Protein AF-A0A948D5P5-F1 (afdb_monomer)

Foldseek 3Di:
DPQPQDDLVNLVVLCVVQPQDCVQAPSVQLNLQLRVLCCQAPVDPVRHDCVNPSNSSSVVSSVQCVVPRCRSVVVVVVVVVVCVVVVVVD

Mean predicted aligned error: 3.57 Å

Structure (mmCIF, N/CA/C/O backbone):
data_AF-A0A948D5P5-F1
#
_entry.id   AF-A0A948D5P5-F1
#
loop_
_atom_site.group_PDB
_atom_site.id
_atom_site.type_symbol
_atom_site.label_atom_id
_atom_site.label_alt_id
_atom_site.label_comp_id
_atom_site.label_asym_id
_atom_site.label_entity_id
_atom_site.label_seq_id
_atom_site.pdbx_PDB_ins_code
_atom_site.Cartn_x
_atom_site.Cartn_y
_atom_site.Cartn_z
_atom_site.occupancy
_atom_site.B_iso_or_equiv
_atom_site.auth_seq_id
_atom_site.auth_comp_id
_atom_site.auth_asym_id
_atom_site.auth_atom_id
_atom_site.pdbx_PDB_model_num
ATOM 1 N N . MET A 1 1 ? 7.109 3.948 15.113 1.00 43.59 1 MET A N 1
ATOM 2 C CA . MET A 1 1 ? 7.619 3.478 13.810 1.00 43.59 1 MET A CA 1
ATOM 3 C C . MET A 1 1 ? 7.687 4.660 12.867 1.00 43.59 1 MET A C 1
ATOM 5 O O . MET A 1 1 ? 6.804 5.507 12.918 1.00 43.59 1 MET A O 1
ATOM 9 N N . SER A 1 2 ? 8.758 4.766 12.084 1.00 45.75 2 SER A N 1
ATOM 10 C CA . SER A 1 2 ? 8.872 5.782 11.036 1.00 45.75 2 SER A CA 1
ATOM 11 C C . SER A 1 2 ? 7.808 5.490 9.976 1.00 45.75 2 SER A C 1
ATOM 13 O O . SER A 1 2 ? 7.829 4.402 9.404 1.00 45.75 2 SER A O 1
ATOM 15 N N . LYS A 1 3 ? 6.867 6.412 9.730 1.00 56.38 3 LYS A N 1
ATOM 16 C CA . LYS A 1 3 ? 6.016 6.330 8.536 1.00 56.38 3 LYS A CA 1
ATOM 17 C C . LYS A 1 3 ? 6.958 6.383 7.335 1.00 56.38 3 LYS A C 1
ATOM 19 O O . LYS A 1 3 ? 7.546 7.431 7.077 1.00 56.38 3 LYS A O 1
ATOM 24 N N . LYS A 1 4 ? 7.145 5.258 6.638 1.00 67.56 4 LYS A N 1
ATOM 25 C CA . LYS A 1 4 ? 7.864 5.245 5.360 1.00 67.56 4 LYS A CA 1
ATOM 26 C C . LYS A 1 4 ? 7.067 6.126 4.398 1.00 67.56 4 LYS A C 1
ATOM 28 O O . LYS A 1 4 ? 5.926 5.818 4.056 1.00 67.56 4 LYS A O 1
ATOM 33 N N . PHE A 1 5 ? 7.646 7.268 4.042 1.00 79.75 5 PHE A N 1
ATOM 34 C CA . PHE A 1 5 ? 7.113 8.146 3.013 1.00 79.75 5 PHE A CA 1
ATOM 35 C C . PHE A 1 5 ? 7.720 7.716 1.687 1.00 79.75 5 PHE A C 1
ATOM 37 O O . PHE A 1 5 ? 8.919 7.869 1.491 1.00 79.75 5 PHE A O 1
ATOM 44 N N . PHE A 1 6 ? 6.892 7.181 0.794 1.00 88.44 6 PHE A N 1
ATOM 45 C CA . PHE A 1 6 ? 7.320 6.875 -0.564 1.00 88.44 6 PHE A CA 1
ATOM 46 C C . PHE A 1 6 ? 7.231 8.126 -1.432 1.00 88.44 6 PHE A C 1
ATOM 48 O O . PHE A 1 6 ? 6.191 8.795 -1.505 1.00 88.44 6 PHE A O 1
ATOM 5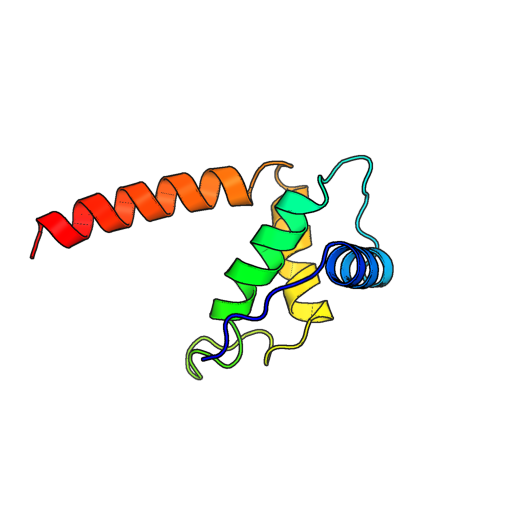5 N N . THR A 1 7 ? 8.314 8.440 -2.125 1.00 93.25 7 THR A N 1
ATOM 56 C CA . THR A 1 7 ? 8.278 9.377 -3.247 1.00 93.25 7 THR A CA 1
ATOM 57 C C . THR A 1 7 ? 7.536 8.754 -4.433 1.00 93.25 7 THR A C 1
ATOM 59 O O . THR A 1 7 ? 7.357 7.535 -4.521 1.00 93.25 7 THR A O 1
ATOM 62 N N . THR A 1 8 ? 7.089 9.586 -5.376 1.00 92.25 8 THR A N 1
ATOM 63 C CA . THR A 1 8 ? 6.478 9.098 -6.624 1.00 92.25 8 THR A CA 1
ATOM 64 C C . THR A 1 8 ? 7.456 8.238 -7.428 1.00 92.25 8 THR A C 1
ATOM 66 O O . THR A 1 8 ? 7.042 7.264 -8.048 1.00 92.25 8 THR A O 1
ATOM 69 N N . GLU A 1 9 ? 8.749 8.567 -7.395 1.00 95.00 9 GLU A N 1
ATOM 70 C CA . GLU A 1 9 ? 9.794 7.804 -8.083 1.00 95.00 9 GLU A CA 1
ATOM 71 C C . GLU A 1 9 ? 9.983 6.416 -7.464 1.00 95.00 9 GLU A C 1
ATOM 73 O O . GLU A 1 9 ? 9.955 5.424 -8.186 1.00 95.00 9 GLU A O 1
ATOM 78 N N . GLU A 1 10 ? 10.091 6.320 -6.135 1.00 95.50 10 GLU A N 1
ATOM 79 C CA . GLU A 1 10 ? 10.185 5.029 -5.436 1.00 95.50 10 GLU A CA 1
ATOM 80 C C . GLU A 1 10 ? 8.937 4.174 -5.654 1.00 95.50 10 GLU A C 1
ATOM 82 O O . GLU A 1 10 ? 9.045 2.982 -5.931 1.00 95.50 10 GLU A O 1
ATOM 87 N N . THR A 1 11 ? 7.756 4.794 -5.583 1.00 96.44 11 THR A N 1
ATOM 88 C CA . THR A 1 11 ? 6.472 4.127 -5.839 1.00 96.44 11 THR A CA 1
ATOM 89 C C . THR A 1 11 ? 6.456 3.502 -7.232 1.00 96.44 11 THR A C 1
ATOM 91 O O . THR A 1 11 ? 6.142 2.321 -7.379 1.00 96.44 11 THR A O 1
ATOM 94 N N . LYS A 1 12 ? 6.821 4.282 -8.259 1.00 97.19 12 LYS A N 1
ATOM 95 C CA . LYS A 1 12 ? 6.861 3.792 -9.639 1.00 97.19 12 LYS A CA 1
ATOM 96 C C . LYS A 1 12 ? 7.909 2.709 -9.817 1.00 97.19 12 LYS A C 1
ATOM 98 O O . LYS A 1 12 ? 7.588 1.688 -10.401 1.00 97.19 12 LYS A O 1
ATOM 103 N N . LYS A 1 13 ? 9.098 2.868 -9.233 1.00 98.12 13 LYS A N 1
ATOM 104 C CA . LYS A 1 13 ? 10.153 1.852 -9.290 1.00 98.12 13 LYS A CA 1
ATOM 105 C C . LYS A 1 13 ? 9.681 0.502 -8.741 1.00 98.12 13 LYS A C 1
ATOM 107 O O . LYS A 1 13 ? 9.855 -0.512 -9.406 1.00 98.12 13 LYS A O 1
ATOM 112 N N . ILE A 1 14 ? 9.050 0.487 -7.564 1.00 98.00 14 ILE A N 1
ATOM 113 C CA . ILE A 1 14 ? 8.500 -0.745 -6.972 1.00 98.00 14 ILE A CA 1
ATOM 114 C C . ILE A 1 14 ? 7.428 -1.344 -7.889 1.00 98.00 14 ILE A C 1
ATOM 116 O O . ILE A 1 14 ? 7.438 -2.546 -8.144 1.00 98.00 14 ILE A O 1
ATOM 120 N N . GLY A 1 15 ? 6.515 -0.510 -8.395 1.00 98.19 15 GLY A N 1
ATOM 121 C CA . GLY A 1 15 ? 5.449 -0.959 -9.287 1.00 98.19 15 GLY A CA 1
ATOM 122 C C . GLY A 1 15 ? 5.974 -1.511 -10.616 1.00 98.19 15 GLY A C 1
ATOM 123 O O . GLY A 1 15 ? 5.496 -2.545 -11.076 1.00 98.19 15 GLY A O 1
ATOM 124 N N . ASP A 1 16 ? 6.999 -0.886 -11.193 1.00 98.44 16 ASP A N 1
ATOM 125 C CA . ASP A 1 16 ? 7.668 -1.335 -12.415 1.00 98.44 16 ASP A CA 1
ATOM 126 C C . ASP A 1 16 ? 8.348 -2.696 -12.201 1.00 98.44 16 ASP A C 1
ATOM 128 O O . ASP A 1 16 ? 8.218 -3.587 -13.040 1.00 98.44 16 ASP A O 1
ATOM 132 N N . GLU A 1 17 ? 9.011 -2.898 -11.054 1.00 98.38 17 GLU A N 1
ATOM 133 C CA . GLU A 1 17 ? 9.665 -4.168 -10.703 1.00 98.38 17 GLU A CA 1
ATOM 134 C C . GLU A 1 17 ? 8.678 -5.342 -10.571 1.00 98.38 17 GLU A C 1
ATOM 136 O O . GLU A 1 17 ? 9.042 -6.486 -10.857 1.00 98.38 17 GLU A O 1
ATOM 141 N N . ILE A 1 18 ? 7.427 -5.083 -10.172 1.00 98.00 18 ILE A N 1
ATOM 142 C CA . ILE A 1 18 ? 6.386 -6.119 -10.036 1.00 98.00 18 ILE A CA 1
ATOM 143 C C . ILE A 1 18 ? 5.397 -6.167 -11.213 1.00 98.00 18 ILE A C 1
ATOM 145 O O . ILE A 1 18 ? 4.535 -7.044 -11.235 1.00 98.00 18 ILE A O 1
ATOM 149 N N . GLY A 1 19 ? 5.530 -5.273 -12.199 1.00 97.75 19 GLY A N 1
ATOM 150 C CA . GLY A 1 19 ? 4.728 -5.271 -13.427 1.00 97.75 19 GLY A CA 1
ATOM 151 C C . GLY A 1 19 ? 3.360 -4.587 -13.327 1.00 97.75 19 GLY A C 1
ATOM 152 O O . GLY A 1 19 ? 2.432 -4.982 -14.038 1.00 97.75 19 GLY A O 1
ATOM 153 N N . VAL A 1 20 ? 3.210 -3.569 -12.471 1.00 97.88 20 VAL A N 1
ATOM 154 C CA . VAL A 1 20 ? 1.971 -2.778 -12.368 1.00 97.88 20 VAL A CA 1
ATOM 155 C C . VAL A 1 20 ? 1.617 -2.159 -13.722 1.00 97.88 20 VAL A C 1
ATOM 157 O O . VAL A 1 20 ? 2.435 -1.526 -14.389 1.00 97.88 20 VAL A O 1
ATOM 160 N N . ASN A 1 21 ? 0.356 -2.310 -14.129 1.00 95.62 21 ASN A N 1
ATOM 161 C CA . ASN A 1 21 ? -0.153 -1.681 -15.342 1.00 95.62 21 ASN A CA 1
ATOM 162 C C . ASN A 1 21 ? -0.665 -0.264 -15.050 1.00 95.62 21 ASN A C 1
ATOM 164 O O . ASN A 1 21 ? -1.832 -0.074 -14.700 1.00 95.62 21 ASN A O 1
ATOM 168 N N . TRP A 1 22 ? 0.187 0.732 -15.282 1.00 96.62 22 TRP A N 1
ATOM 169 C CA . TRP A 1 22 ? -0.136 2.149 -15.080 1.00 96.62 22 TRP A CA 1
ATOM 170 C C . TRP A 1 22 ? -1.241 2.704 -15.995 1.00 96.62 22 TRP A C 1
ATOM 172 O O . TRP A 1 22 ? -1.7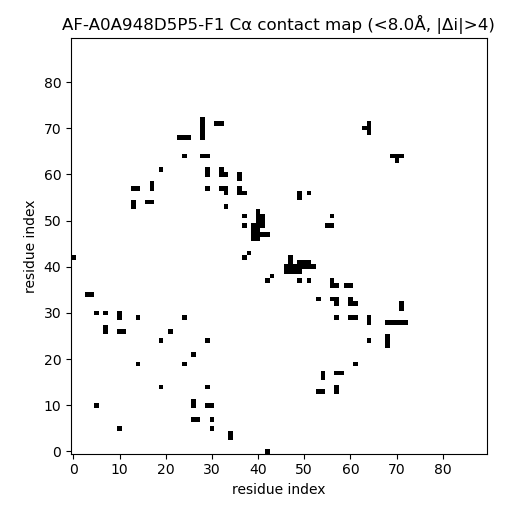17 3.806 -15.759 1.00 96.62 22 TRP A O 1
ATOM 182 N N . ASN A 1 23 ? -1.696 1.962 -17.015 1.00 95.62 23 ASN A N 1
ATOM 183 C CA . ASN A 1 23 ? -2.886 2.348 -17.792 1.00 95.62 23 ASN A CA 1
ATOM 184 C C . ASN A 1 23 ? -4.203 1.995 -17.081 1.00 95.62 23 ASN A C 1
ATOM 186 O O . ASN A 1 23 ? -5.273 2.392 -17.538 1.00 95.62 23 ASN A O 1
ATOM 190 N N . LYS A 1 24 ? -4.140 1.176 -16.026 1.00 93.88 24 LYS A N 1
ATOM 191 C CA . LYS A 1 24 ? -5.298 0.738 -15.234 1.00 93.88 24 LYS A CA 1
ATOM 192 C C . LYS A 1 24 ? -5.249 1.221 -13.790 1.00 93.88 24 LYS A C 1
ATOM 194 O O . LYS A 1 24 ? -6.295 1.317 -13.161 1.00 93.88 24 LYS A O 1
ATOM 199 N N . VAL A 1 25 ? -4.048 1.463 -13.273 1.00 95.69 25 VAL A N 1
ATOM 200 C CA . VAL A 1 25 ? -3.798 1.796 -11.874 1.00 95.69 25 VAL A CA 1
ATOM 201 C C . VAL A 1 25 ? -3.157 3.172 -11.793 1.00 95.69 25 VAL A C 1
ATOM 203 O O . VAL A 1 25 ? -2.107 3.405 -12.392 1.00 95.69 25 VAL A O 1
ATOM 206 N N . GLU A 1 26 ? -3.763 4.061 -11.013 1.00 96.81 26 GLU A N 1
ATOM 207 C CA . GLU A 1 26 ? -3.180 5.365 -10.710 1.00 96.81 26 GLU A CA 1
ATOM 208 C C . GLU A 1 26 ? -1.999 5.214 -9.733 1.00 96.81 26 GLU A C 1
ATOM 210 O O . GLU A 1 26 ? -2.121 4.509 -8.725 1.00 96.81 26 GLU A O 1
ATOM 215 N N . PRO A 1 27 ? -0.854 5.892 -9.955 1.00 97.06 27 PRO A N 1
ATOM 216 C CA . PRO A 1 27 ? 0.302 5.792 -9.062 1.00 97.06 27 PRO A CA 1
ATOM 217 C C . PRO A 1 27 ? 0.004 6.145 -7.601 1.00 97.06 27 PRO A C 1
ATOM 219 O O . PRO A 1 27 ? 0.624 5.589 -6.698 1.00 97.06 27 PRO A O 1
ATOM 222 N N . GLU A 1 28 ? -0.942 7.055 -7.361 1.00 97.00 28 GLU A N 1
ATOM 223 C CA . GLU A 1 28 ? -1.323 7.458 -6.006 1.00 97.00 28 GLU A CA 1
ATOM 224 C C . GLU A 1 28 ? -2.098 6.356 -5.267 1.00 97.00 28 GLU A C 1
ATOM 226 O O . GLU A 1 28 ? -1.881 6.166 -4.075 1.00 97.00 28 GLU A O 1
ATOM 231 N N . GLU A 1 29 ? -2.924 5.571 -5.962 1.00 98.25 29 GLU A N 1
ATOM 232 C CA . GLU A 1 29 ? -3.605 4.410 -5.368 1.00 98.25 29 GLU A CA 1
ATOM 233 C C . GLU A 1 29 ? -2.592 3.332 -4.973 1.00 98.25 29 GLU A C 1
ATOM 235 O O . GLU A 1 29 ? -2.633 2.804 -3.863 1.00 98.25 29 GLU A O 1
ATOM 240 N N 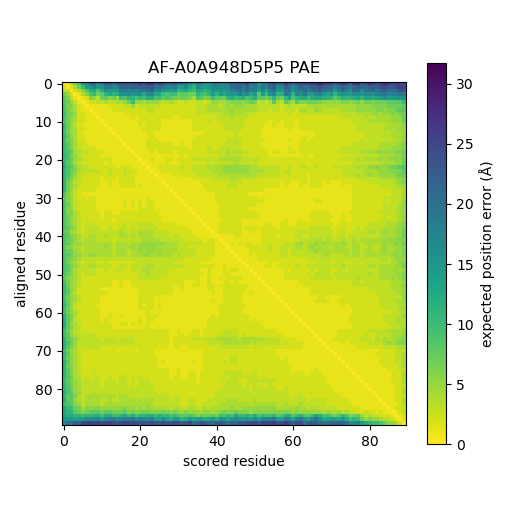. PHE A 1 30 ? -1.611 3.064 -5.839 1.00 98.31 30 PHE A N 1
ATOM 241 C CA . PHE A 1 30 ? -0.538 2.123 -5.519 1.00 98.31 30 PHE A CA 1
ATOM 242 C C . PHE A 1 30 ? 0.320 2.602 -4.341 1.00 98.31 30 PHE A C 1
ATOM 244 O O . PHE A 1 30 ? 0.645 1.821 -3.447 1.00 98.31 30 PHE A O 1
ATOM 251 N N . LYS A 1 31 ? 0.641 3.899 -4.289 1.00 97.69 31 LYS A N 1
ATOM 252 C CA . LYS A 1 31 ? 1.361 4.511 -3.166 1.00 97.69 31 LYS A CA 1
ATOM 253 C C . LYS A 1 31 ? 0.604 4.372 -1.846 1.00 97.69 31 LYS A C 1
ATOM 255 O O . LYS A 1 31 ? 1.218 4.062 -0.825 1.00 97.69 31 LYS A O 1
ATOM 260 N N . GLN A 1 32 ? -0.704 4.629 -1.858 1.00 96.94 32 GLN A N 1
ATOM 261 C CA . GLN A 1 32 ? -1.555 4.443 -0.684 1.00 96.94 32 GLN A CA 1
ATOM 262 C C . GLN A 1 32 ? -1.547 2.982 -0.245 1.00 96.94 32 GLN A C 1
ATOM 264 O O . GLN A 1 32 ? -1.335 2.716 0.936 1.00 96.94 32 GLN A O 1
ATOM 269 N N . GLY A 1 33 ? -1.652 2.053 -1.196 1.00 97.50 33 GLY A N 1
ATOM 270 C CA . GLY A 1 33 ? -1.555 0.628 -0.918 1.00 97.50 33 GLY A CA 1
ATOM 271 C C . GLY A 1 33 ? -0.247 0.217 -0.265 1.00 97.50 33 GLY A C 1
ATOM 272 O O . GLY A 1 33 ? -0.265 -0.435 0.770 1.00 97.50 33 GLY A O 1
ATOM 273 N N . LEU A 1 34 ? 0.896 0.685 -0.770 1.00 97.31 34 LEU A N 1
ATOM 274 C CA . LEU A 1 34 ? 2.189 0.431 -0.124 1.00 97.31 34 LEU A CA 1
ATOM 275 C C . LEU A 1 34 ? 2.231 0.914 1.333 1.00 97.31 34 LEU A C 1
ATOM 277 O O . LEU A 1 34 ? 2.909 0.305 2.154 1.00 97.31 34 LEU A O 1
ATOM 281 N N . HIS A 1 35 ? 1.543 2.010 1.663 1.00 95.19 35 HIS A N 1
ATOM 282 C CA . HIS A 1 35 ? 1.492 2.507 3.037 1.00 95.19 35 HIS A CA 1
ATOM 283 C C . HIS A 1 35 ? 0.606 1.640 3.932 1.00 95.19 35 HIS A C 1
ATOM 285 O O . HIS A 1 35 ? 1.016 1.333 5.048 1.00 95.19 35 HIS A O 1
ATOM 291 N N . VAL A 1 36 ? -0.570 1.247 3.4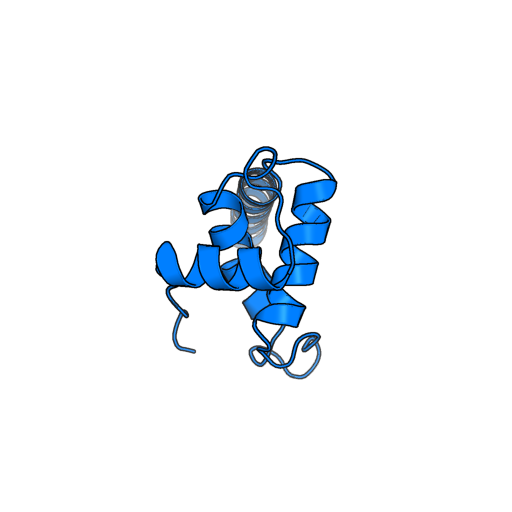36 1.00 95.94 36 VAL A N 1
ATOM 292 C CA . VAL A 1 36 ? -1.525 0.402 4.165 1.00 95.94 36 VAL A CA 1
ATOM 293 C C . VAL A 1 36 ? -0.936 -0.985 4.404 1.00 95.94 36 VAL A C 1
ATOM 295 O O . VAL A 1 36 ? -0.841 -1.429 5.542 1.00 95.94 36 VAL A O 1
ATOM 2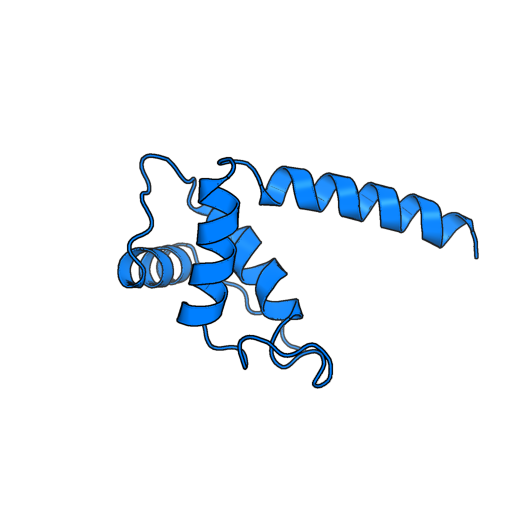98 N N . GLU A 1 37 ? -0.434 -1.642 3.360 1.00 96.75 37 GLU A N 1
ATOM 299 C CA . GLU A 1 37 ? 0.063 -3.017 3.470 1.00 96.75 37 GLU A CA 1
ATOM 300 C C . GLU A 1 37 ? 1.341 -3.133 4.322 1.00 96.75 37 GLU A C 1
ATOM 302 O O . GLU A 1 37 ? 1.639 -4.198 4.864 1.00 96.75 37 GLU A O 1
ATOM 307 N N . LEU A 1 38 ? 2.099 -2.041 4.500 1.00 95.06 38 LEU A N 1
ATOM 308 C CA . LEU A 1 38 ? 3.234 -2.009 5.432 1.00 95.06 38 LEU A CA 1
ATOM 309 C C . LEU A 1 38 ? 2.810 -2.143 6.901 1.00 95.06 38 LEU A C 1
ATOM 311 O O . LEU A 1 38 ? 3.625 -2.561 7.727 1.00 95.06 38 LEU A O 1
ATOM 315 N N . GLU A 1 39 ? 1.561 -1.825 7.252 1.00 92.50 39 GLU A N 1
ATOM 316 C CA . GLU A 1 39 ? 1.041 -2.073 8.603 1.00 92.50 39 GLU A CA 1
ATOM 317 C C . GLU A 1 39 ? 0.979 -3.576 8.922 1.00 92.50 39 GLU A C 1
ATOM 319 O O . GLU A 1 39 ? 1.028 -3.963 10.089 1.00 92.50 39 GLU A O 1
ATOM 324 N N . HIS A 1 40 ? 0.975 -4.429 7.894 1.00 94.12 40 HIS A N 1
ATOM 325 C CA . HIS A 1 40 ? 1.045 -5.889 7.995 1.00 94.12 40 HIS A CA 1
ATOM 326 C C . HIS A 1 40 ? 2.481 -6.434 7.862 1.00 94.12 40 HIS A C 1
ATOM 328 O O . HIS A 1 40 ? 2.690 -7.618 7.591 1.00 94.12 40 HIS A O 1
ATOM 334 N N . GLY A 1 41 ? 3.488 -5.570 8.021 1.00 94.31 41 GLY A N 1
ATOM 335 C CA . GLY A 1 41 ? 4.904 -5.929 8.048 1.00 94.31 41 GLY A CA 1
ATOM 336 C C . GLY A 1 41 ? 5.440 -6.095 9.471 1.00 94.31 41 GLY A C 1
ATOM 337 O O . GLY A 1 41 ? 4.850 -6.753 10.326 1.00 94.31 41 GLY A O 1
ATOM 338 N N . LEU A 1 42 ? 6.577 -5.462 9.759 1.00 94.50 42 LEU A N 1
ATOM 339 C CA . LEU A 1 42 ? 7.261 -5.545 11.058 1.00 94.50 42 LEU A CA 1
ATOM 340 C C . LEU A 1 42 ? 6.526 -4.825 12.202 1.00 94.50 42 LEU A C 1
ATOM 342 O O . LEU A 1 42 ? 7.013 -4.817 13.335 1.00 94.50 42 LEU A O 1
ATOM 346 N N . ALA A 1 43 ? 5.378 -4.208 11.917 1.00 92.00 43 ALA A N 1
ATOM 347 C CA . ALA A 1 43 ? 4.624 -3.432 12.884 1.00 92.00 43 ALA A CA 1
ATOM 348 C C . ALA A 1 43 ? 4.023 -4.279 14.016 1.00 92.00 43 ALA A C 1
ATOM 350 O O . ALA A 1 43 ? 4.057 -3.868 15.179 1.00 92.00 43 ALA A O 1
ATOM 351 N N . ASP A 1 44 ? 3.538 -5.476 13.690 1.00 92.94 44 ASP A N 1
ATOM 352 C CA . ASP A 1 44 ? 3.063 -6.466 14.651 1.00 92.94 44 ASP A CA 1
ATOM 353 C C . ASP A 1 44 ? 3.539 -7.861 14.235 1.00 92.94 44 ASP A C 1
ATOM 355 O O . ASP A 1 44 ? 3.113 -8.424 13.231 1.00 92.94 44 ASP A O 1
ATOM 359 N N . ALA A 1 45 ? 4.403 -8.460 15.055 1.00 95.31 45 ALA A N 1
ATOM 360 C CA . ALA A 1 45 ? 4.968 -9.779 14.789 1.00 95.31 45 ALA A CA 1
ATOM 361 C C . ALA A 1 45 ? 3.911 -10.892 14.659 1.00 95.31 45 ALA A C 1
ATOM 363 O O . ALA A 1 45 ? 4.192 -11.914 14.037 1.00 95.31 45 ALA A O 1
ATOM 364 N N . LYS A 1 46 ? 2.712 -10.728 15.238 1.00 97.31 46 LYS A N 1
ATOM 365 C CA . LYS A 1 46 ? 1.634 -11.726 15.133 1.00 97.31 46 LYS A CA 1
ATOM 366 C C . LYS A 1 46 ? 0.921 -11.699 13.788 1.00 97.31 46 LYS A C 1
ATOM 368 O O . LYS A 1 46 ? 0.334 -12.707 13.407 1.00 97.31 46 LYS A O 1
ATOM 373 N N . THR A 1 47 ? 0.942 -10.558 13.109 1.00 95.88 47 THR A N 1
ATOM 374 C CA . THR A 1 47 ? 0.250 -10.327 11.836 1.00 95.88 47 THR A CA 1
ATOM 375 C C . THR A 1 47 ? 1.218 -9.954 10.711 1.00 95.88 47 THR A C 1
ATOM 377 O O . THR A 1 47 ? 0.782 -9.552 9.640 1.00 95.88 47 THR A O 1
ATOM 380 N N . ASN A 1 48 ? 2.526 -10.149 10.921 1.00 97.31 48 ASN A N 1
ATOM 381 C CA . ASN A 1 48 ? 3.566 -9.902 9.930 1.00 97.31 48 ASN A CA 1
ATOM 382 C C . ASN A 1 48 ? 3.486 -10.908 8.769 1.00 97.31 48 ASN A C 1
ATOM 384 O O . ASN A 1 48 ? 3.773 -12.095 8.943 1.00 97.31 48 ASN A O 1
ATOM 388 N N . VAL A 1 49 ? 3.146 -10.414 7.581 1.00 96.94 49 VAL A N 1
ATOM 389 C CA . VAL A 1 49 ? 3.043 -11.203 6.344 1.00 96.94 49 VAL A CA 1
ATOM 390 C C . VAL A 1 49 ? 4.213 -10.932 5.398 1.00 96.94 49 VAL A C 1
ATOM 392 O O . VAL A 1 49 ? 4.658 -11.835 4.691 1.00 96.94 49 VAL A O 1
ATOM 395 N N . THR A 1 50 ? 4.720 -9.698 5.366 1.00 96.69 50 THR A N 1
ATOM 396 C CA . THR A 1 50 ? 5.656 -9.247 4.319 1.00 96.69 50 THR A CA 1
ATOM 397 C C . THR A 1 50 ? 7.086 -9.078 4.806 1.00 96.69 50 THR A C 1
ATOM 399 O O . THR A 1 50 ? 8.001 -8.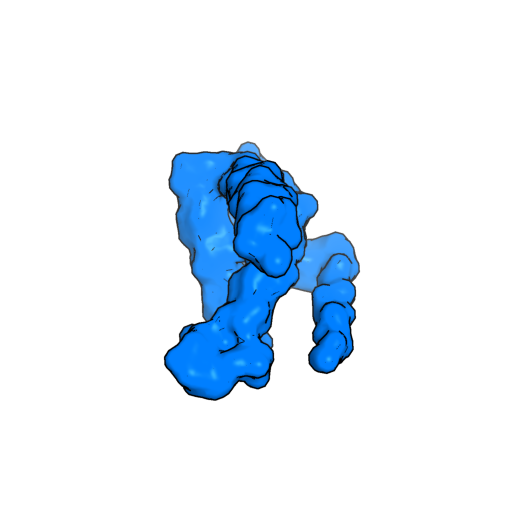961 3.995 1.00 96.69 50 THR A O 1
ATOM 402 N N . ASN A 1 51 ? 7.301 -9.052 6.121 1.00 96.69 51 ASN A N 1
ATOM 403 C CA . ASN A 1 51 ? 8.573 -8.705 6.744 1.00 96.69 51 ASN A CA 1
ATOM 404 C C . ASN A 1 51 ? 9.138 -7.358 6.249 1.00 96.69 51 ASN A C 1
ATOM 406 O O . ASN A 1 51 ? 10.352 -7.211 6.108 1.00 96.69 51 ASN A O 1
ATOM 410 N N . ASP A 1 52 ? 8.253 -6.392 5.964 1.00 95.50 52 ASP A N 1
ATOM 411 C CA . ASP A 1 52 ? 8.579 -5.085 5.370 1.00 95.50 52 ASP A CA 1
ATOM 412 C C . ASP A 1 52 ? 9.227 -5.154 3.968 1.00 95.50 52 ASP A C 1
ATOM 414 O O . ASP A 1 52 ? 9.731 -4.139 3.469 1.00 95.50 52 ASP A O 1
ATOM 418 N N . ASP A 1 53 ? 9.210 -6.319 3.309 1.00 97.38 53 ASP A N 1
ATOM 419 C CA . ASP A 1 53 ? 9.687 -6.478 1.936 1.00 97.38 53 ASP A CA 1
ATOM 420 C C . ASP A 1 53 ? 8.770 -5.707 0.981 1.00 97.38 53 ASP A C 1
ATOM 422 O O . ASP A 1 53 ? 7.575 -5.992 0.860 1.00 97.38 53 ASP A O 1
ATOM 426 N N . LEU A 1 54 ? 9.334 -4.708 0.299 1.00 96.38 54 LEU A N 1
ATOM 427 C CA . LEU A 1 54 ? 8.570 -3.779 -0.532 1.00 96.38 54 LEU A CA 1
ATOM 428 C C . LEU A 1 54 ? 7.979 -4.437 -1.782 1.00 96.38 54 LEU A C 1
ATOM 430 O O . LEU A 1 54 ? 6.932 -3.996 -2.250 1.00 96.38 54 LEU A O 1
ATOM 434 N N . LEU A 1 55 ? 8.601 -5.493 -2.310 1.00 97.94 55 LEU A N 1
ATOM 435 C CA . LEU A 1 55 ? 8.087 -6.195 -3.485 1.00 97.94 55 LEU A CA 1
ATOM 436 C C . LEU A 1 55 ? 6.941 -7.126 -3.098 1.00 97.94 55 LEU A C 1
ATOM 438 O O . LEU A 1 55 ? 5.954 -7.215 -3.826 1.00 97.94 55 LEU A O 1
ATOM 442 N N . ILE A 1 56 ? 7.037 -7.802 -1.950 1.00 98.12 56 ILE A N 1
ATOM 443 C CA . ILE A 1 56 ? 5.934 -8.617 -1.419 1.00 98.12 56 ILE A CA 1
ATOM 444 C C . ILE A 1 56 ? 4.759 -7.713 -1.032 1.00 98.12 56 ILE A C 1
ATOM 446 O O . ILE A 1 56 ? 3.635 -7.962 -1.460 1.00 98.12 56 ILE A O 1
ATOM 450 N N . THR A 1 57 ? 5.032 -6.625 -0.310 1.00 98.00 57 THR A N 1
ATOM 451 C CA . THR A 1 57 ? 4.037 -5.606 0.065 1.00 98.00 57 THR A CA 1
ATOM 452 C C . THR A 1 57 ? 3.355 -5.017 -1.174 1.00 98.00 57 THR A C 1
ATOM 454 O O . THR A 1 57 ? 2.130 -4.987 -1.263 1.00 98.00 57 THR A O 1
ATOM 457 N N . GLY A 1 58 ? 4.138 -4.631 -2.187 1.00 97.81 58 GLY A N 1
ATOM 458 C CA . GLY A 1 58 ? 3.613 -4.113 -3.449 1.00 97.81 58 GLY A CA 1
ATOM 459 C C . GLY A 1 58 ? 2.749 -5.117 -4.209 1.00 97.81 58 GLY A C 1
ATOM 460 O O . GLY A 1 58 ? 1.757 -4.723 -4.813 1.00 97.81 58 GLY A O 1
ATOM 461 N N . LYS A 1 59 ? 3.058 -6.419 -4.162 1.00 98.56 59 LYS A N 1
ATOM 462 C CA . LYS A 1 59 ? 2.218 -7.449 -4.802 1.00 98.56 59 LYS A CA 1
ATOM 463 C C . LYS A 1 59 ? 0.839 -7.563 -4.160 1.00 98.56 59 LYS A C 1
ATOM 465 O O . LYS A 1 59 ? -0.123 -7.769 -4.893 1.00 98.56 59 LYS A O 1
ATOM 470 N N . ILE A 1 60 ? 0.735 -7.412 -2.839 1.00 98.31 60 ILE A N 1
ATOM 471 C CA . ILE A 1 60 ? -0.562 -7.393 -2.144 1.00 98.31 60 ILE A CA 1
ATOM 472 C C . ILE A 1 60 ? -1.350 -6.155 -2.580 1.00 98.31 60 ILE A C 1
ATOM 474 O O . ILE A 1 60 ? -2.483 -6.283 -3.045 1.00 98.31 60 ILE A O 1
ATOM 478 N N . ALA A 1 61 ? -0.706 -4.984 -2.573 1.00 98.19 61 ALA A N 1
ATOM 479 C CA . ALA A 1 61 ? -1.350 -3.755 -3.020 1.00 98.19 61 ALA A CA 1
ATOM 480 C C . ALA A 1 61 ? -1.826 -3.808 -4.471 1.00 98.19 61 ALA A C 1
ATOM 482 O O . ALA A 1 61 ? -2.936 -3.390 -4.805 1.00 98.19 61 ALA A O 1
ATOM 483 N N . TRP A 1 62 ? -1.006 -4.378 -5.347 1.00 98.44 62 TRP A N 1
ATOM 484 C CA . TRP A 1 62 ? -1.371 -4.569 -6.739 1.00 98.44 62 TRP A CA 1
ATOM 485 C C . TRP A 1 62 ? -2.510 -5.581 -6.916 1.00 98.44 62 TRP A C 1
ATOM 487 O O . TRP A 1 62 ? -3.366 -5.376 -7.777 1.00 98.44 62 TRP A O 1
ATOM 497 N N . ALA A 1 63 ? -2.564 -6.646 -6.109 1.00 98.31 63 ALA A N 1
ATOM 498 C CA . ALA A 1 63 ? -3.651 -7.620 -6.166 1.00 98.31 63 ALA A CA 1
ATOM 499 C C . ALA A 1 63 ? -5.012 -6.956 -5.914 1.00 98.31 63 ALA A C 1
ATOM 501 O O . ALA A 1 63 ? -5.927 -7.150 -6.711 1.00 98.31 63 ALA A O 1
ATOM 502 N N . HIS A 1 64 ? -5.111 -6.102 -4.897 1.00 98.31 64 HIS A N 1
ATOM 503 C CA . HIS A 1 64 ? -6.323 -5.334 -4.609 1.00 98.31 64 HIS A CA 1
ATOM 504 C C . HIS A 1 64 ? -6.692 -4.351 -5.725 1.00 98.31 64 HIS A C 1
ATOM 506 O O . HIS A 1 64 ? -7.843 -4.285 -6.155 1.00 98.31 64 HIS A O 1
ATOM 512 N N . LEU A 1 65 ? -5.707 -3.648 -6.285 1.00 98.25 65 LEU A N 1
ATOM 513 C CA . LEU A 1 65 ? -5.944 -2.716 -7.395 1.00 98.25 65 LEU A CA 1
ATOM 514 C C . LEU A 1 65 ? -6.343 -3.412 -8.707 1.00 98.25 65 LEU A C 1
ATOM 516 O O . LEU A 1 65 ? -6.913 -2.774 -9.594 1.00 98.25 65 LEU A O 1
ATOM 520 N N . ASN A 1 66 ? -6.091 -4.720 -8.836 1.00 97.25 66 ASN A N 1
ATOM 521 C CA . ASN A 1 66 ? -6.625 -5.529 -9.932 1.00 97.25 66 ASN A CA 1
ATOM 522 C C . ASN A 1 66 ? -8.102 -5.910 -9.734 1.00 97.25 66 ASN A C 1
ATOM 524 O O . ASN A 1 66 ? -8.759 -6.238 -10.723 1.00 97.25 66 ASN A O 1
ATOM 528 N N . GLU A 1 67 ? -8.632 -5.870 -8.506 1.00 97.44 67 GLU A N 1
ATOM 529 C CA . GLU A 1 67 ? -10.063 -6.072 -8.244 1.00 97.44 67 GLU A CA 1
ATOM 530 C C . GLU A 1 67 ? -10.858 -4.842 -8.699 1.00 97.44 67 GLU A C 1
ATOM 532 O O . GLU A 1 67 ? -11.850 -4.966 -9.420 1.00 97.44 67 GLU A O 1
ATOM 537 N N . PHE A 1 68 ? -10.397 -3.648 -8.316 1.00 96.50 68 PHE A N 1
ATOM 538 C CA . PHE A 1 68 ? -10.892 -2.360 -8.804 1.00 96.50 68 PHE A CA 1
ATOM 539 C C . PHE A 1 68 ? -9.873 -1.244 -8.535 1.00 96.50 68 PHE A C 1
ATOM 541 O O . PHE A 1 68 ? -9.160 -1.249 -7.537 1.00 96.50 68 PHE A O 1
ATOM 548 N N . ALA A 1 69 ? -9.815 -0.265 -9.442 1.00 95.94 69 ALA A N 1
ATOM 549 C CA . ALA A 1 69 ? -8.711 0.693 -9.506 1.00 95.94 69 ALA A CA 1
ATOM 550 C C . ALA A 1 69 ? -8.661 1.719 -8.356 1.00 95.94 69 ALA A C 1
ATOM 552 O O . ALA A 1 69 ? -7.604 2.293 -8.134 1.00 95.94 69 ALA A O 1
ATOM 553 N N . ASP A 1 70 ? -9.771 1.958 -7.646 1.00 97.31 70 ASP A N 1
ATOM 554 C CA . ASP A 1 70 ? -9.890 2.923 -6.537 1.00 97.31 70 ASP A CA 1
ATOM 555 C C . ASP A 1 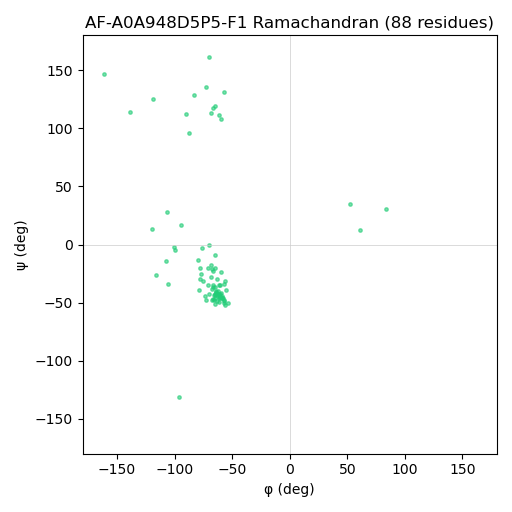70 ? -9.964 2.240 -5.154 1.00 97.31 70 ASP A C 1
ATOM 557 O O . ASP A 1 70 ? -10.601 2.748 -4.221 1.00 97.31 70 ASP A O 1
ATOM 561 N N . TYR A 1 71 ? -9.359 1.049 -5.035 1.00 98.50 71 TYR A N 1
ATOM 562 C CA . TYR A 1 71 ? -9.451 0.197 -3.849 1.00 98.50 71 TYR A CA 1
ATOM 563 C C . TYR A 1 71 ? -9.071 0.916 -2.556 1.00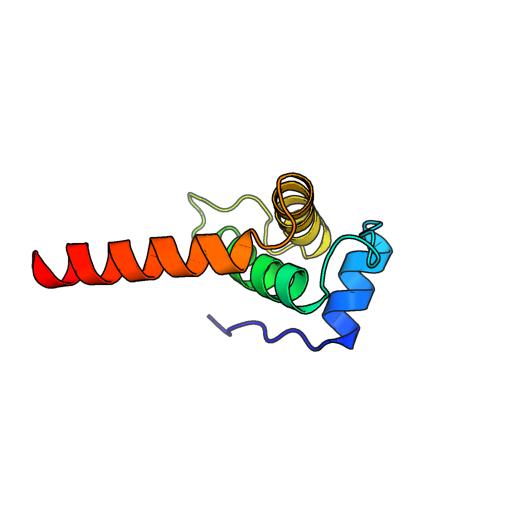 98.50 71 TYR A C 1
ATOM 565 O O . TYR A 1 71 ? -9.842 0.897 -1.592 1.00 98.50 71 TYR A O 1
ATOM 573 N N . TYR A 1 72 ? -7.922 1.593 -2.533 1.00 98.25 72 TYR A N 1
ATOM 574 C CA . TYR A 1 72 ? -7.401 2.194 -1.306 1.00 98.25 72 TYR A CA 1
ATOM 575 C C . TYR A 1 72 ? -8.152 3.463 -0.918 1.00 98.25 72 TYR A C 1
ATOM 577 O O . TYR A 1 72 ? -8.381 3.702 0.272 1.00 98.25 72 TYR A O 1
ATOM 585 N N . THR A 1 73 ? -8.663 4.210 -1.897 1.00 98.06 73 THR A N 1
ATOM 586 C CA . THR A 1 73 ? -9.614 5.297 -1.630 1.00 98.06 73 THR A CA 1
ATOM 587 C C . THR A 1 73 ? -10.878 4.787 -0.925 1.00 98.06 73 THR A C 1
ATOM 589 O O . THR A 1 73 ? -11.341 5.399 0.046 1.00 98.06 73 THR A O 1
ATOM 592 N N . ARG A 1 74 ? -11.448 3.658 -1.369 1.00 98.31 74 ARG A N 1
ATOM 593 C CA . ARG A 1 74 ? -12.646 3.066 -0.741 1.00 98.31 74 ARG A CA 1
ATOM 594 C C . ARG A 1 74 ? -12.352 2.478 0.633 1.00 98.31 74 ARG A C 1
ATOM 596 O O . ARG A 1 74 ? -13.138 2.712 1.552 1.00 98.31 74 ARG A O 1
ATOM 603 N N . LEU A 1 75 ? -11.231 1.771 0.777 1.00 98.12 75 LEU A N 1
ATOM 604 C CA . LEU A 1 75 ? -10.783 1.207 2.051 1.00 98.12 75 LEU A CA 1
ATOM 605 C C . LEU A 1 75 ? -10.662 2.305 3.109 1.00 98.12 75 LEU A C 1
ATOM 607 O O . LEU A 1 75 ? -11.319 2.232 4.144 1.00 98.12 75 LEU A O 1
ATOM 611 N N . LYS A 1 76 ? -9.945 3.387 2.793 1.00 97.50 76 LYS 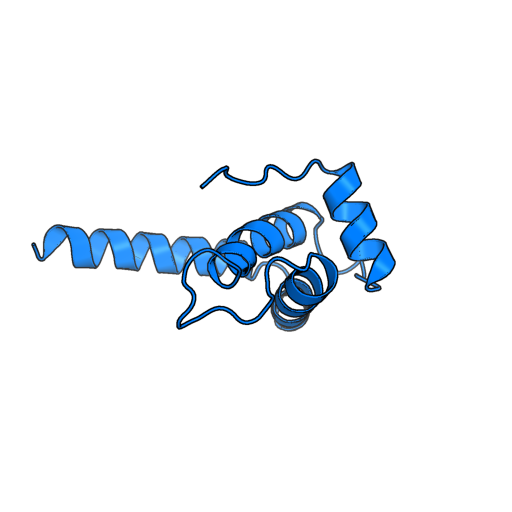A N 1
ATOM 612 C CA . LYS A 1 76 ? -9.766 4.527 3.699 1.00 97.50 76 LYS A CA 1
ATOM 613 C C . LYS A 1 76 ? -11.093 5.121 4.168 1.00 97.50 76 LYS A C 1
ATOM 615 O O . LYS A 1 76 ? -11.228 5.525 5.321 1.00 97.50 76 LYS A O 1
ATOM 620 N N . LYS A 1 77 ? -12.092 5.204 3.282 1.00 98.31 77 LYS A N 1
ATOM 621 C CA . LYS A 1 77 ? -13.431 5.672 3.661 1.00 98.31 77 LYS A CA 1
ATOM 622 C C . LYS A 1 77 ? -14.076 4.732 4.685 1.00 98.31 77 LYS A C 1
ATOM 624 O O . LYS A 1 77 ? -14.563 5.214 5.704 1.00 98.31 77 LYS A O 1
ATOM 629 N N . MET A 1 78 ? -14.055 3.424 4.427 1.00 98.12 78 MET A N 1
ATOM 630 C CA . MET A 1 78 ? -14.607 2.414 5.335 1.00 98.12 78 MET A CA 1
ATOM 631 C C . MET A 1 78 ? -13.907 2.434 6.703 1.00 98.12 78 MET A C 1
ATOM 633 O O . MET A 1 78 ? -14.570 2.374 7.737 1.00 98.12 78 MET A O 1
ATOM 637 N N . GLU A 1 79 ? -12.581 2.556 6.723 1.00 96.69 79 GLU A N 1
ATOM 638 C CA . GLU A 1 79 ? -11.794 2.606 7.959 1.00 96.69 79 GLU A CA 1
ATOM 639 C C . GLU A 1 79 ? -12.111 3.848 8.795 1.00 96.69 79 GLU A C 1
ATOM 641 O O . GLU A 1 79 ? -12.340 3.726 9.996 1.00 96.69 79 GLU A O 1
ATOM 646 N N . ASN A 1 80 ? -12.227 5.024 8.170 1.00 97.12 80 ASN A N 1
ATOM 647 C CA . ASN A 1 80 ? -12.629 6.251 8.867 1.00 97.12 80 ASN A CA 1
ATOM 648 C C . ASN A 1 80 ? -14.046 6.144 9.464 1.00 97.12 80 ASN A C 1
ATOM 650 O O . ASN A 1 80 ? -14.305 6.633 10.569 1.00 97.12 80 ASN A O 1
ATOM 654 N N . GLU A 1 81 ? -14.980 5.519 8.736 1.00 98.12 81 GLU A N 1
ATOM 655 C CA . GLU A 1 81 ? -16.340 5.253 9.223 1.00 98.12 81 GLU A CA 1
ATOM 656 C C . GLU A 1 81 ? -16.311 4.320 10.445 1.00 98.12 81 GLU A C 1
ATOM 658 O O . GLU A 1 81 ? -16.969 4.598 11.454 1.00 98.12 81 GLU A O 1
ATOM 663 N N . ALA A 1 82 ? -15.500 3.260 10.397 1.00 97.44 82 ALA A N 1
ATOM 664 C CA . ALA A 1 82 ? -15.305 2.340 11.513 1.00 97.44 82 ALA A CA 1
ATOM 665 C C . ALA A 1 82 ? -14.640 3.023 12.721 1.00 97.44 82 ALA A C 1
ATOM 667 O O . ALA A 1 82 ? -15.119 2.870 13.846 1.00 97.44 82 ALA A O 1
ATOM 668 N N . GLU A 1 83 ? -13.582 3.811 12.516 1.00 96.00 83 GLU A N 1
ATOM 669 C CA . GLU A 1 83 ? -12.895 4.554 13.579 1.00 96.00 83 GLU A CA 1
ATOM 670 C C . GLU A 1 83 ? -13.857 5.514 14.291 1.00 96.00 83 GLU A C 1
ATOM 672 O O . GLU A 1 83 ? -13.931 5.536 15.525 1.00 96.00 83 GLU A O 1
ATOM 677 N N . THR A 1 84 ? -14.655 6.260 13.524 1.00 96.62 84 THR A N 1
ATOM 678 C CA . THR A 1 84 ? -15.680 7.169 14.061 1.00 96.62 84 THR A CA 1
ATOM 679 C C . THR A 1 84 ? -16.718 6.403 14.881 1.00 96.62 84 THR A C 1
ATOM 681 O O . THR A 1 84 ? -17.050 6.802 15.998 1.00 96.62 84 THR A O 1
ATOM 684 N N . TYR A 1 85 ? -17.211 5.274 14.364 1.00 96.38 85 TYR A N 1
ATOM 685 C CA . TYR A 1 85 ? -18.193 4.449 15.065 1.00 96.38 85 TYR A CA 1
ATOM 686 C C . TYR A 1 85 ? -17.655 3.902 16.395 1.00 96.38 85 TYR A C 1
ATOM 688 O O . TYR A 1 85 ? -18.319 4.025 17.426 1.00 96.38 85 TYR A O 1
ATOM 696 N N . TRP A 1 86 ? -16.458 3.310 16.396 1.00 96.19 86 TRP A N 1
ATOM 697 C CA . TRP A 1 86 ? -15.901 2.644 17.577 1.00 96.19 86 TRP A CA 1
ATOM 698 C C . TRP A 1 86 ? -15.324 3.614 18.610 1.00 96.19 86 TRP A C 1
ATOM 700 O O . TRP A 1 86 ? -15.375 3.325 19.806 1.00 96.19 86 TRP A O 1
ATOM 710 N N . SER A 1 87 ? -14.815 4.776 18.194 1.00 93.38 87 SER A N 1
ATOM 711 C CA . SER A 1 87 ? -14.359 5.817 19.125 1.00 93.38 87 SER A CA 1
ATOM 712 C C . SER A 1 87 ? -15.512 6.431 19.923 1.00 93.38 87 SER A C 1
ATOM 714 O O . SER A 1 87 ? -15.343 6.686 21.111 1.00 93.38 87 SER A O 1
ATOM 716 N N . GLY A 1 88 ? -16.699 6.577 19.322 1.00 87.69 88 GLY A N 1
ATOM 717 C CA . GLY A 1 88 ? -17.913 7.044 20.005 1.00 87.69 88 GLY A CA 1
ATOM 718 C C . GLY A 1 88 ? -18.599 6.007 20.906 1.00 87.69 88 GLY A C 1
ATOM 719 O O . GLY A 1 88 ? -19.609 6.319 21.534 1.00 87.69 88 GLY A O 1
ATOM 720 N N . LYS A 1 89 ? -18.096 4.765 20.949 1.00 85.69 89 LYS A N 1
ATOM 721 C CA . LYS A 1 89 ? -18.591 3.678 21.817 1.00 85.69 89 LYS A CA 1
ATOM 722 C C . LYS A 1 89 ? -17.748 3.476 23.082 1.00 85.69 89 LYS A C 1
ATOM 724 O O . LYS A 1 89 ? -18.105 2.618 23.889 1.00 85.69 89 LYS A O 1
ATOM 729 N N . LYS A 1 90 ? -16.641 4.210 23.221 1.00 57.44 90 LYS A N 1
ATOM 730 C CA . LYS A 1 90 ? -15.842 4.276 24.451 1.00 57.44 90 LYS A CA 1
ATOM 731 C C . LYS A 1 90 ? -16.504 5.195 25.469 1.00 57.44 90 LYS A C 1
ATOM 733 O O . LYS A 1 90 ? -16.398 4.862 26.667 1.00 57.44 90 LYS A O 1
#

Sequence (90 aa):
MSKKFFTTEETKKIGDEIGVNWNKVEPEEFKQGLHVELEHGLADAKTNVTNDDLLITGKIAWAHLNEFADYYTRLKKMENEAETYWSGKK

Radius of gyration: 13.88 Å; Cα contacts (8 Å, |Δi|>4): 81; chains: 1; bounding box: 29×21×42 Å

pLDDT: mean 93.86, std 10.26, range [43.59, 98.56]

Secondary structure (DSSP, 8-state):
-------HHHHHHHHHHHT--TTTS-HHHHHHHHHHHGGGTTT-TTT-SSTT-HHHHHHHHHHHHHH-TTHHHHHHHHHHHHHHHHHTT-

Solvent-accessible surface area (backbone atoms only — not comparable to full-atom values): 5166 Å² total; per-residue (Å²): 131,84,81,78,79,75,49,73,66,57,42,47,51,51,34,57,76,75,64,60,54,68,93,67,36,53,70,67,42,50,44,48,21,44,54,57,46,42,61,33,4,74,74,38,83,92,59,44,76,39,73,61,36,62,66,58,27,41,49,55,31,48,54,50,40,71,77,40,50,61,43,47,64,53,48,54,51,55,51,53,52,49,51,55,56,55,62,75,69,110